Protein AF-A0AAU5KQ13-F1 (afdb_monomer_lite)

Foldseek 3Di:
DADPADAFGKDKDKDWPLPCPPVVQVVLVVNPWDKDFPDKDKDFDDPVCVVCVVVCCVVVVDPPPDGITIIIIMMTTHHD

Structure (mmCIF, N/CA/C/O backbone):
data_AF-A0AAU5KQ13-F1
#
_entry.id   AF-A0AAU5KQ13-F1
#
loop_
_atom_site.group_PDB
_atom_site.id
_atom_site.type_symbol
_atom_site.label_atom_id
_atom_site.label_alt_id
_atom_site.label_comp_id
_atom_site.label_asym_id
_atom_site.label_entity_id
_atom_site.label_seq_id
_atom_site.pdbx_PDB_ins_code
_atom_site.Cartn_x
_atom_site.Cartn_y
_atom_site.Cartn_z
_atom_site.occupancy
_atom_site.B_iso_or_equiv
_atom_site.auth_seq_id
_atom_site.auth_comp_id
_atom_site.auth_asym_id
_atom_site.auth_atom_id
_atom_site.pdbx_PDB_model_num
ATOM 1 N N . MET A 1 1 ? -3.920 -10.125 15.965 1.00 67.00 1 MET A N 1
ATOM 2 C CA . MET A 1 1 ? -3.187 -8.942 16.473 1.00 67.00 1 MET A CA 1
ATOM 3 C C . MET A 1 1 ? -4.134 -7.748 16.419 1.00 67.00 1 MET A C 1
ATOM 5 O O . MET A 1 1 ? -4.860 -7.649 15.441 1.00 67.00 1 MET A O 1
ATOM 9 N N . ARG A 1 2 ? -4.201 -6.903 17.455 1.00 86.69 2 ARG A N 1
ATOM 10 C CA . ARG A 1 2 ? -5.140 -5.766 17.535 1.00 86.69 2 ARG A CA 1
ATOM 11 C C . ARG A 1 2 ? -4.366 -4.453 17.416 1.00 86.69 2 ARG A C 1
ATOM 13 O O . ARG A 1 2 ? -3.266 -4.358 17.955 1.00 86.69 2 ARG A O 1
ATOM 20 N N . ALA A 1 3 ? -4.908 -3.471 16.702 1.00 86.81 3 ALA A N 1
ATOM 21 C CA . ALA A 1 3 ? -4.261 -2.172 16.542 1.00 86.81 3 ALA A CA 1
ATOM 22 C C . ALA A 1 3 ? -4.213 -1.413 17.881 1.00 86.81 3 ALA A C 1
ATOM 24 O O . ALA A 1 3 ? -5.194 -1.403 18.623 1.00 86.81 3 ALA A O 1
ATOM 25 N N . GLN A 1 4 ? -3.082 -0.761 18.170 1.00 95.12 4 GLN A N 1
ATOM 26 C CA . GLN A 1 4 ? -2.825 -0.038 19.429 1.00 95.12 4 GLN A CA 1
ATOM 27 C C . GLN A 1 4 ? -2.850 1.492 19.268 1.00 95.12 4 GLN A C 1
ATOM 29 O O . GLN A 1 4 ? -2.157 2.218 19.973 1.00 95.12 4 GLN A O 1
ATOM 34 N N . LEU A 1 5 ? -3.630 1.996 18.312 1.00 97.00 5 LEU A N 1
ATOM 35 C CA . LEU A 1 5 ? -3.816 3.437 18.120 1.00 97.00 5 LEU A CA 1
ATOM 36 C C . LEU A 1 5 ? -4.668 4.011 19.257 1.00 97.00 5 LEU A C 1
ATOM 38 O O . LEU A 1 5 ? -5.532 3.308 19.776 1.00 97.00 5 LEU A O 1
ATOM 42 N N . ALA A 1 6 ? -4.483 5.281 19.620 1.00 97.25 6 ALA A N 1
ATOM 43 C CA . ALA A 1 6 ? -5.441 5.999 20.467 1.00 97.25 6 ALA A CA 1
ATOM 44 C C . ALA A 1 6 ? -6.831 6.072 19.787 1.00 97.25 6 ALA A C 1
ATOM 46 O O . ALA A 1 6 ? -6.908 5.885 18.566 1.00 97.25 6 ALA A O 1
ATOM 47 N N . PRO A 1 7 ? -7.928 6.306 20.535 1.00 96.25 7 PRO A N 1
ATOM 48 C CA . PRO A 1 7 ? -9.221 6.650 19.939 1.00 96.25 7 PRO A CA 1
ATOM 49 C C . PRO A 1 7 ? -9.087 7.761 18.889 1.00 96.25 7 PRO A C 1
ATOM 51 O O . PRO A 1 7 ? -8.259 8.659 19.049 1.00 96.25 7 PRO A O 1
ATOM 54 N N . GLY A 1 8 ? -9.798 7.634 17.766 1.00 96.38 8 GLY A N 1
ATOM 55 C CA . GLY A 1 8 ? -9.672 8.542 16.615 1.00 96.38 8 GLY A CA 1
ATOM 56 C C . GLY A 1 8 ? -8.355 8.426 15.820 1.00 96.38 8 GLY A C 1
ATOM 57 O O . GLY A 1 8 ? -8.203 9.049 14.767 1.00 96.38 8 GLY A O 1
ATOM 58 N N . GLY A 1 9 ? -7.395 7.614 16.276 1.00 97.88 9 GLY A N 1
ATOM 59 C CA . GLY A 1 9 ? -6.088 7.449 15.642 1.00 97.88 9 GLY A CA 1
ATOM 60 C C . GLY A 1 9 ? -6.157 6.833 14.240 1.00 97.88 9 GLY A C 1
ATOM 61 O O . GLY A 1 9 ? -7.015 5.996 13.941 1.00 97.88 9 GLY A O 1
ATOM 62 N N . VAL A 1 10 ? -5.211 7.227 13.380 1.00 98.06 10 VAL A N 1
ATOM 63 C CA . VAL A 1 10 ? -5.179 6.859 11.955 1.00 98.06 10 VAL A CA 1
ATOM 64 C C . VAL A 1 10 ? -3.893 6.111 11.598 1.00 98.06 10 VAL A C 1
ATOM 66 O O . VAL A 1 10 ? -2.793 6.563 11.901 1.00 98.06 10 VAL A O 1
ATOM 69 N N . LEU A 1 11 ? -4.043 4.988 10.897 1.00 97.62 11 LEU A N 1
ATOM 70 C CA . LEU A 1 11 ? -2.990 4.280 10.173 1.00 97.62 11 LEU A CA 1
ATOM 71 C C . LEU A 1 11 ? -3.040 4.683 8.696 1.00 97.62 11 LEU A C 1
ATOM 73 O O . LEU A 1 11 ? -4.097 4.589 8.071 1.00 97.62 11 LEU A O 1
ATOM 77 N N . LEU A 1 12 ? -1.891 5.052 8.132 1.00 97.94 12 LEU A N 1
ATOM 78 C CA . LEU A 1 12 ? -1.689 5.180 6.690 1.00 97.94 12 LEU A CA 1
ATOM 79 C C . LEU A 1 12 ? -0.594 4.203 6.270 1.00 97.94 12 LEU A C 1
ATOM 81 O O . LEU A 1 12 ? 0.554 4.337 6.689 1.00 97.94 12 LEU A O 1
ATOM 85 N N . LEU A 1 13 ? -0.956 3.219 5.456 1.00 96.25 13 LEU A N 1
ATOM 86 C CA . LEU A 1 13 ? -0.042 2.205 4.950 1.00 96.25 13 LEU A CA 1
ATOM 87 C C . LEU A 1 13 ? 0.107 2.368 3.438 1.00 96.25 13 LEU A C 1
ATOM 89 O O . LEU A 1 13 ? -0.848 2.147 2.694 1.00 96.25 13 LEU A O 1
ATOM 93 N N . VAL A 1 14 ? 1.307 2.737 2.990 1.00 95.50 14 VAL A N 1
ATOM 94 C CA . VAL A 1 14 ? 1.663 2.708 1.566 1.00 95.50 14 VAL A CA 1
ATOM 95 C C . VAL A 1 14 ? 1.968 1.268 1.183 1.00 95.50 14 VAL A C 1
ATOM 97 O O . VAL A 1 14 ? 2.785 0.607 1.823 1.00 95.50 14 VAL A O 1
ATOM 100 N N . HIS A 1 15 ? 1.307 0.783 0.143 1.00 94.31 15 HIS A N 1
ATOM 101 C CA . HIS A 1 15 ? 1.374 -0.608 -0.256 1.00 94.31 15 HIS A CA 1
ATOM 102 C C . HIS A 1 15 ? 1.519 -0.740 -1.769 1.00 94.31 15 HIS A C 1
ATOM 104 O O . HIS A 1 15 ? 0.882 -0.005 -2.522 1.00 94.31 15 HIS A O 1
ATOM 110 N N . SER A 1 16 ? 2.351 -1.677 -2.224 1.00 90.88 16 SER A N 1
ATOM 111 C CA . SER A 1 16 ? 2.402 -2.022 -3.644 1.00 90.88 16 SER A CA 1
ATOM 112 C C . SER A 1 16 ? 1.197 -2.889 -3.984 1.00 90.88 16 SER A C 1
ATOM 114 O O . SER A 1 16 ? 0.864 -3.814 -3.245 1.00 90.88 16 SER A O 1
ATOM 116 N N . SER A 1 17 ? 0.579 -2.640 -5.135 1.00 84.31 17 SER A N 1
ATOM 117 C CA . SER A 1 17 ? -0.474 -3.501 -5.698 1.00 84.31 17 SER A CA 1
ATOM 118 C C . SER A 1 17 ? -0.057 -4.968 -5.843 1.00 84.31 17 SER A C 1
ATOM 120 O O . SER A 1 17 ? -0.906 -5.852 -5.852 1.00 84.31 17 SER A O 1
ATOM 122 N N . ARG A 1 18 ? 1.251 -5.246 -5.883 1.00 83.56 18 ARG A N 1
ATOM 123 C CA . ARG A 1 18 ? 1.816 -6.602 -5.945 1.00 83.56 18 ARG A CA 1
ATOM 124 C C . ARG A 1 18 ? 1.785 -7.363 -4.618 1.00 83.56 18 ARG A C 1
ATOM 126 O O . ARG A 1 18 ? 2.145 -8.533 -4.596 1.00 83.56 18 ARG A O 1
ATOM 133 N N . CYS A 1 19 ? 1.410 -6.718 -3.517 1.00 86.31 19 CYS A N 1
ATOM 134 C CA . CYS A 1 19 ? 1.504 -7.299 -2.180 1.00 86.31 19 CYS A CA 1
ATOM 135 C C . CYS A 1 19 ? 0.172 -7.831 -1.614 1.00 86.31 19 CYS A C 1
ATOM 137 O O . CYS A 1 19 ? 0.142 -8.198 -0.444 1.00 86.31 19 CYS A O 1
ATOM 139 N N . GLY A 1 20 ? -0.899 -7.886 -2.415 1.00 90.69 20 GLY A N 1
ATOM 140 C CA . GLY A 1 20 ? -2.225 -8.328 -1.959 1.00 90.69 20 GLY A CA 1
ATOM 141 C C . GLY A 1 20 ? -2.965 -7.221 -1.205 1.00 90.69 20 GLY A C 1
ATOM 142 O O . GLY A 1 20 ? -2.903 -7.113 0.022 1.00 90.69 20 GLY A O 1
ATOM 143 N N . ILE A 1 21 ? -3.631 -6.330 -1.947 1.00 94.38 21 ILE A N 1
ATOM 144 C CA . ILE A 1 21 ? -4.310 -5.165 -1.358 1.00 94.38 21 ILE A CA 1
ATOM 145 C C . ILE A 1 21 ? -5.492 -5.622 -0.503 1.00 94.38 21 ILE A C 1
ATOM 147 O O . ILE A 1 21 ? -5.694 -5.107 0.600 1.00 94.38 21 ILE A O 1
ATOM 151 N N . GLU A 1 22 ? -6.277 -6.565 -1.010 1.00 95.19 22 GLU A N 1
ATOM 152 C CA . GLU A 1 22 ? -7.480 -7.079 -0.368 1.00 95.19 22 GLU A CA 1
ATOM 153 C C . GLU A 1 22 ? -7.147 -7.790 0.947 1.00 95.19 22 GLU A C 1
ATOM 155 O O . GLU A 1 22 ? -7.767 -7.491 1.973 1.00 95.19 22 GLU A O 1
ATOM 160 N N . GLU A 1 23 ? -6.123 -8.645 0.946 1.00 96.25 23 GLU A N 1
ATOM 161 C CA . GLU A 1 23 ? -5.623 -9.358 2.120 1.00 96.25 23 GLU A CA 1
ATOM 162 C C . GLU A 1 23 ? -5.114 -8.378 3.178 1.00 96.25 23 GLU A C 1
ATOM 164 O O . GLU A 1 23 ? -5.487 -8.470 4.352 1.00 96.25 23 GLU A O 1
ATOM 169 N N . SER A 1 24 ? -4.335 -7.376 2.767 1.00 95.75 24 SER A N 1
ATOM 170 C CA . SER A 1 24 ? -3.864 -6.321 3.664 1.00 95.75 24 SER A CA 1
ATOM 171 C C . SER A 1 24 ? -5.017 -5.503 4.244 1.00 95.75 24 SER A C 1
ATOM 173 O O . SER A 1 24 ? -5.062 -5.257 5.450 1.00 95.75 24 SER A O 1
ATOM 175 N N . CYS A 1 25 ? -6.009 -5.131 3.433 1.00 97.00 25 CYS A N 1
ATOM 176 C CA . CYS A 1 25 ? -7.201 -4.448 3.929 1.00 97.00 25 CYS A CA 1
ATOM 177 C C . CYS A 1 25 ? -7.971 -5.316 4.931 1.00 97.00 25 CYS A C 1
ATOM 179 O O . CYS A 1 25 ? -8.445 -4.814 5.949 1.00 97.00 25 CYS A O 1
ATOM 181 N N . GLN A 1 26 ? -8.106 -6.615 4.665 1.00 97.56 26 GLN A N 1
ATOM 182 C CA . GLN A 1 26 ? -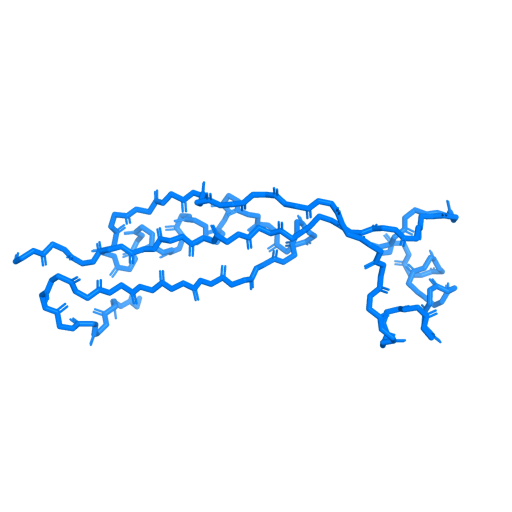8.754 -7.549 5.578 1.00 97.56 26 GLN A CA 1
ATOM 183 C C . GLN A 1 26 ? -7.992 -7.661 6.900 1.00 97.56 26 GLN A C 1
ATOM 185 O O . GLN A 1 26 ? -8.620 -7.585 7.956 1.00 97.56 26 GLN A O 1
ATOM 190 N N . ALA A 1 27 ? -6.663 -7.764 6.867 1.00 96.56 27 ALA A N 1
ATOM 191 C CA . ALA A 1 27 ? -5.836 -7.806 8.068 1.00 96.56 27 ALA A CA 1
ATOM 192 C C . ALA A 1 27 ? -5.999 -6.532 8.918 1.00 96.56 27 ALA A C 1
ATOM 194 O O . ALA A 1 27 ? -6.164 -6.610 10.137 1.00 96.56 27 ALA A O 1
ATOM 195 N N . VAL A 1 28 ? -6.040 -5.355 8.284 1.00 97.06 28 VAL A N 1
ATOM 196 C CA . VAL A 1 28 ? -6.261 -4.070 8.974 1.00 97.06 28 VAL A CA 1
ATOM 197 C C . VAL A 1 28 ? -7.669 -4.000 9.589 1.00 97.06 28 VAL A C 1
ATOM 199 O O . VAL A 1 28 ? -7.817 -3.561 10.734 1.00 97.06 28 VAL A O 1
ATOM 202 N N . ARG A 1 29 ? -8.700 -4.518 8.903 1.00 97.56 29 ARG A N 1
ATOM 203 C CA . ARG A 1 29 ? -10.058 -4.645 9.472 1.00 97.56 29 ARG A CA 1
ATOM 204 C C . ARG A 1 29 ? -10.093 -5.592 10.664 1.00 97.56 29 ARG A C 1
ATOM 206 O O . ARG A 1 29 ? -10.655 -5.245 11.699 1.00 97.56 29 ARG A O 1
ATOM 213 N N . GLN A 1 30 ? -9.463 -6.758 10.547 1.00 97.75 30 GLN A N 1
ATOM 214 C CA . GLN A 1 30 ? -9.365 -7.743 11.628 1.00 97.75 30 GLN A CA 1
ATOM 215 C C . GLN A 1 30 ? -8.599 -7.198 12.842 1.00 97.75 30 GLN A C 1
ATOM 217 O O . GLN A 1 30 ? -8.885 -7.584 13.974 1.00 97.75 30 GLN A O 1
ATOM 222 N N . ALA A 1 31 ? -7.679 -6.251 12.635 1.00 96.88 31 ALA A N 1
ATOM 223 C CA . ALA A 1 31 ? -7.007 -5.533 13.714 1.00 96.88 31 ALA A CA 1
ATOM 224 C C . ALA A 1 31 ? -7.909 -4.513 14.445 1.00 96.88 31 ALA A C 1
ATOM 226 O O . ALA A 1 31 ? -7.481 -3.942 15.451 1.00 96.88 31 ALA A O 1
A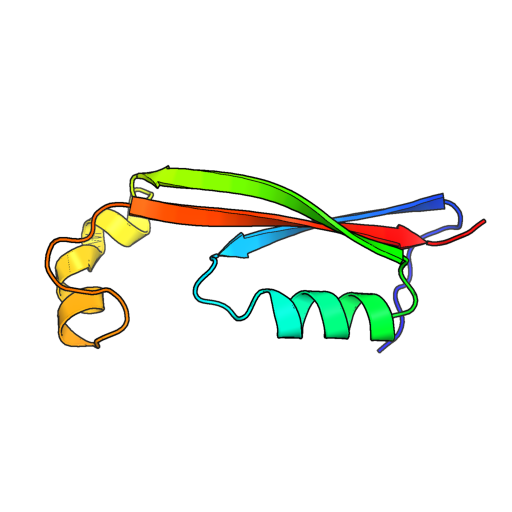TOM 227 N N . GLY A 1 32 ? -9.151 -4.310 13.988 1.00 96.81 32 GLY A N 1
ATOM 228 C CA . GLY A 1 32 ? -10.158 -3.460 14.626 1.00 96.81 32 GLY A CA 1
ATOM 229 C C . GLY A 1 32 ? -10.242 -2.036 14.072 1.00 96.81 32 GLY A C 1
ATOM 230 O O . GLY A 1 32 ? -10.732 -1.153 14.774 1.00 96.81 32 GLY A O 1
ATOM 231 N N . LEU A 1 33 ? -9.755 -1.792 12.851 1.00 98.12 33 LEU A N 1
ATOM 232 C CA . LEU A 1 33 ? -9.785 -0.472 12.215 1.00 98.12 33 LEU A CA 1
ATOM 233 C C . LEU A 1 33 ? -10.820 -0.415 11.083 1.00 98.12 33 LEU A 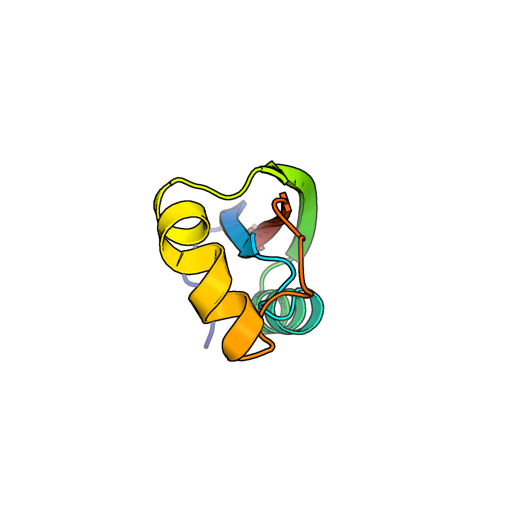C 1
ATOM 235 O O . LEU A 1 33 ? -10.919 -1.324 10.253 1.00 98.12 33 LEU A O 1
ATOM 239 N N . ARG A 1 34 ? -11.557 0.697 10.983 1.00 98.00 34 ARG A N 1
ATOM 240 C CA . ARG A 1 34 ? -12.362 0.996 9.788 1.00 98.00 34 ARG A CA 1
ATOM 241 C C . ARG A 1 34 ? -11.410 1.273 8.632 1.00 98.00 34 ARG A C 1
ATOM 243 O O . ARG A 1 34 ? -10.586 2.173 8.746 1.00 98.00 34 ARG A O 1
ATOM 250 N N . THR A 1 35 ? -11.502 0.482 7.566 1.00 98.31 35 THR A N 1
ATOM 251 C CA . THR A 1 35 ? -10.444 0.400 6.548 1.00 98.31 35 THR A CA 1
ATOM 252 C C . THR A 1 35 ? -10.954 0.687 5.144 1.00 98.31 35 THR A C 1
ATOM 254 O O . THR A 1 35 ? -11.906 0.045 4.689 1.00 98.31 35 THR A O 1
ATOM 257 N N . GLU A 1 36 ? -10.252 1.569 4.440 1.00 97.81 36 GLU A N 1
ATOM 258 C CA . GLU A 1 36 ? -10.487 1.936 3.043 1.00 97.81 36 GLU A CA 1
ATOM 259 C C . GLU A 1 36 ? -9.167 2.054 2.266 1.00 97.81 36 GLU A C 1
ATOM 261 O O . GLU A 1 36 ? -8.103 2.262 2.851 1.00 97.81 36 GLU A O 1
ATOM 266 N N . VAL A 1 37 ? -9.231 1.958 0.937 1.00 97.69 37 VAL A N 1
ATOM 267 C CA . VAL A 1 37 ? -8.127 2.38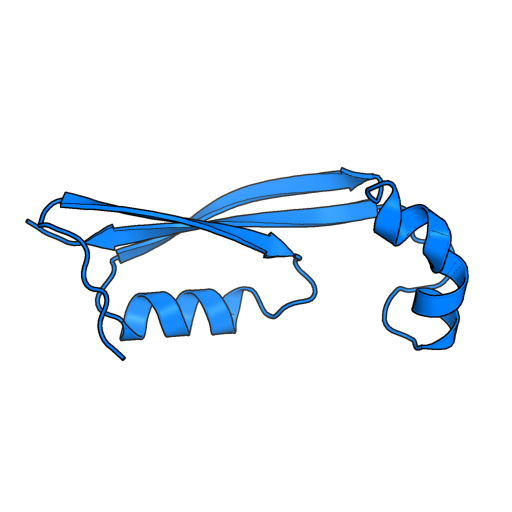7 0.068 1.00 97.69 37 VAL A CA 1
ATOM 268 C C . VAL A 1 37 ? -8.345 3.864 -0.243 1.00 97.69 37 VAL A C 1
ATOM 270 O O . VAL A 1 37 ? -9.206 4.208 -1.046 1.00 97.69 37 VAL A O 1
ATOM 273 N N . ALA A 1 38 ? -7.579 4.735 0.409 1.00 97.94 38 ALA A N 1
ATOM 274 C CA . ALA A 1 38 ? -7.737 6.183 0.297 1.00 97.94 38 ALA A CA 1
ATOM 275 C C . ALA A 1 38 ? -7.165 6.740 -1.015 1.00 97.94 38 ALA A C 1
ATOM 277 O O . ALA A 1 38 ? -7.660 7.733 -1.542 1.00 97.94 38 ALA A O 1
ATOM 278 N N . VAL A 1 39 ? -6.106 6.120 -1.544 1.00 97.56 39 VAL A N 1
ATOM 279 C CA . VAL A 1 39 ? -5.428 6.571 -2.767 1.00 97.56 39 VAL A CA 1
ATOM 280 C C . VAL A 1 39 ? -4.978 5.368 -3.585 1.00 97.56 39 VAL A C 1
ATOM 282 O O . VAL A 1 39 ? -4.477 4.397 -3.024 1.00 97.56 39 VAL A O 1
ATOM 285 N N . ARG A 1 40 ? -5.096 5.471 -4.914 1.00 96.94 40 ARG A N 1
ATOM 286 C CA . ARG A 1 40 ? -4.402 4.619 -5.889 1.00 96.94 40 ARG A CA 1
ATOM 287 C C . ARG A 1 40 ? -3.636 5.489 -6.879 1.00 96.94 40 ARG A C 1
ATOM 289 O O . ARG A 1 40 ? -4.177 6.476 -7.398 1.00 96.94 40 ARG A O 1
ATOM 296 N N . ARG A 1 41 ? -2.374 5.152 -7.132 1.00 96.56 41 ARG A N 1
ATOM 297 C CA . ARG A 1 41 ? -1.512 5.882 -8.064 1.00 96.56 41 ARG A CA 1
ATOM 298 C C . ARG A 1 41 ? -0.614 4.935 -8.833 1.00 96.56 41 ARG A C 1
ATOM 300 O O . ARG A 1 41 ? 0.157 4.192 -8.239 1.00 96.56 41 ARG A O 1
ATOM 307 N N . ARG A 1 42 ? -0.671 5.042 -10.159 1.00 95.56 42 ARG A N 1
ATOM 308 C CA . ARG A 1 42 ? 0.319 4.451 -11.054 1.00 95.56 42 ARG A CA 1
ATOM 309 C C . ARG A 1 42 ? 1.497 5.410 -11.183 1.00 95.56 42 ARG A C 1
ATOM 311 O O . ARG A 1 42 ? 1.305 6.554 -11.588 1.00 95.56 42 ARG A O 1
ATOM 318 N N . ILE A 1 43 ? 2.688 4.950 -10.831 1.00 94.50 43 ILE A N 1
ATOM 319 C CA . ILE A 1 43 ? 3.928 5.728 -10.855 1.00 94.50 43 ILE A CA 1
ATOM 320 C C . ILE A 1 43 ? 5.027 4.947 -11.580 1.00 94.50 43 ILE A C 1
ATOM 322 O O . ILE A 1 43 ? 4.921 3.723 -11.700 1.00 94.50 43 ILE A O 1
ATOM 326 N N . PRO A 1 44 ? 6.079 5.613 -12.079 1.00 95.19 44 PRO A N 1
ATOM 327 C CA . PRO A 1 44 ? 7.279 4.922 -12.527 1.00 95.19 44 PRO A CA 1
ATOM 328 C C . PRO A 1 44 ? 7.902 4.124 -11.382 1.00 95.19 44 PRO A C 1
ATOM 330 O O . PRO A 1 44 ? 7.754 4.482 -10.212 1.00 95.19 44 PRO A O 1
ATOM 333 N N . PHE A 1 45 ? 8.637 3.069 -11.717 1.00 92.75 45 PHE A N 1
ATOM 334 C CA . PHE A 1 45 ? 9.470 2.379 -10.740 1.00 92.75 45 PHE A CA 1
ATOM 335 C C . PHE A 1 45 ? 10.439 3.335 -10.048 1.00 92.75 45 PHE A C 1
ATOM 337 O O . PHE A 1 45 ? 11.119 4.139 -10.687 1.00 92.75 45 PHE A O 1
ATOM 344 N N . GLY A 1 46 ? 10.550 3.196 -8.727 1.00 91.00 46 GLY A N 1
ATOM 345 C CA . GLY A 1 46 ? 11.578 3.893 -7.963 1.00 91.00 46 GLY A CA 1
ATOM 346 C C . GLY A 1 46 ? 12.999 3.456 -8.358 1.00 91.00 46 GLY A C 1
ATOM 347 O O . GLY A 1 46 ? 13.169 2.438 -9.039 1.00 91.00 46 GLY A O 1
ATOM 348 N N . PRO A 1 47 ? 14.045 4.169 -7.899 1.00 93.25 47 PRO A N 1
ATOM 349 C CA . PRO A 1 47 ? 15.434 3.889 -8.277 1.00 93.25 47 PRO A CA 1
ATOM 350 C C . PRO A 1 47 ? 15.864 2.445 -7.997 1.00 93.25 47 PRO A C 1
ATOM 352 O O . PRO A 1 47 ? 16.519 1.815 -8.823 1.00 93.25 47 PRO A O 1
ATOM 355 N N . LEU A 1 48 ? 15.435 1.896 -6.856 1.00 90.00 48 LEU A N 1
ATOM 356 C CA . LEU A 1 48 ? 15.771 0.533 -6.450 1.00 90.00 48 LEU A CA 1
ATOM 357 C C . LEU A 1 48 ? 15.134 -0.527 -7.357 1.00 90.00 48 LEU A C 1
ATOM 359 O O . LEU A 1 48 ? 15.794 -1.499 -7.718 1.00 90.00 48 LEU A O 1
ATOM 363 N N . VAL A 1 49 ? 13.858 -0.349 -7.711 1.00 89.75 49 VAL A N 1
ATOM 364 C CA . VAL A 1 49 ? 13.137 -1.295 -8.575 1.00 89.75 49 VAL A CA 1
ATOM 365 C C . VAL A 1 49 ? 13.645 -1.177 -10.008 1.00 89.75 49 VAL A C 1
ATOM 367 O O . VAL A 1 49 ? 13.899 -2.191 -10.647 1.00 89.75 49 VAL A O 1
ATOM 370 N N . SER A 1 50 ? 13.891 0.048 -10.480 1.00 93.62 50 SER A N 1
ATOM 371 C CA . SER A 1 50 ? 14.459 0.313 -11.805 1.00 93.62 50 SER A CA 1
ATOM 372 C C . SER A 1 50 ? 15.829 -0.342 -11.993 1.00 93.62 50 SER A C 1
ATOM 374 O O . SER A 1 50 ? 16.054 -0.988 -13.010 1.00 93.62 50 SER A O 1
ATOM 376 N N . ALA A 1 51 ? 16.717 -0.262 -10.994 1.00 95.06 51 ALA A N 1
ATOM 377 C CA . ALA A 1 51 ? 18.047 -0.878 -11.044 1.00 95.06 51 ALA A CA 1
ATOM 378 C C . ALA A 1 51 ? 18.029 -2.420 -11.078 1.00 95.06 51 ALA A C 1
ATOM 380 O O . ALA A 1 51 ? 19.062 -3.040 -11.314 1.00 95.06 51 ALA A O 1
ATOM 381 N N . ARG A 1 52 ? 16.877 -3.044 -10.801 1.00 94.25 52 ARG A N 1
ATOM 382 C CA . ARG A 1 52 ? 16.693 -4.503 -10.764 1.00 94.25 52 ARG A CA 1
ATOM 383 C C . ARG A 1 52 ? 15.538 -4.965 -11.652 1.00 94.25 52 ARG A C 1
ATOM 385 O O . ARG A 1 52 ? 15.027 -6.061 -11.438 1.00 94.25 52 ARG A O 1
ATOM 392 N N . ALA A 1 53 ? 15.103 -4.141 -12.608 1.00 92.31 53 ALA A N 1
ATOM 393 C CA . ALA A 1 53 ? 13.918 -4.421 -13.416 1.00 92.31 53 ALA A CA 1
ATOM 394 C C . ALA A 1 53 ? 14.027 -5.779 -14.124 1.00 92.31 53 ALA A C 1
ATOM 396 O O . ALA A 1 53 ? 13.133 -6.606 -13.975 1.00 92.31 53 ALA A O 1
ATOM 397 N N . ASP A 1 54 ? 15.162 -6.044 -14.771 1.00 93.62 54 ASP A N 1
ATOM 398 C CA . ASP A 1 54 ? 15.403 -7.300 -15.488 1.00 93.62 54 ASP A CA 1
ATOM 399 C C . ASP A 1 54 ? 15.386 -8.506 -14.534 1.00 93.62 54 ASP A C 1
ATOM 401 O O . ASP A 1 54 ? 14.749 -9.514 -14.816 1.00 93.62 54 ASP A O 1
ATOM 405 N N . TRP A 1 55 ? 15.958 -8.375 -13.331 1.00 94.56 55 TRP A N 1
ATOM 406 C CA . TRP A 1 55 ? 15.890 -9.424 -12.305 1.00 94.56 55 TRP A CA 1
ATOM 407 C C . TRP A 1 55 ? 14.449 -9.710 -11.852 1.00 94.56 55 TRP A C 1
ATOM 409 O O . TRP A 1 55 ? 14.076 -10.863 -11.637 1.00 94.56 55 TRP A O 1
ATOM 419 N N . PHE A 1 56 ? 13.615 -8.675 -11.696 1.00 91.69 56 PHE A N 1
ATOM 420 C CA . PHE A 1 56 ? 12.198 -8.856 -11.366 1.00 91.69 56 PHE A CA 1
ATOM 421 C C . PHE A 1 56 ? 11.420 -9.521 -12.511 1.00 91.69 56 PHE A C 1
ATOM 423 O O . PHE A 1 56 ? 10.523 -10.320 -12.233 1.00 91.69 56 PHE A O 1
ATOM 430 N N . GLU A 1 57 ? 11.762 -9.220 -13.766 1.00 94.06 57 GLU A N 1
ATOM 431 C CA . GLU A 1 57 ? 11.195 -9.872 -14.953 1.00 94.06 57 GLU A CA 1
ATOM 432 C C . GLU A 1 57 ? 11.592 -11.350 -15.031 1.00 94.06 57 GLU A C 1
ATOM 434 O O . GLU A 1 57 ? 10.722 -12.212 -15.141 1.00 94.06 57 GLU A O 1
ATOM 439 N N . GLU A 1 58 ? 12.881 -11.664 -14.871 1.00 95.25 58 GLU A N 1
ATOM 440 C CA . GLU A 1 58 ? 13.408 -13.037 -14.848 1.00 95.25 58 GLU A CA 1
ATOM 441 C C . GLU A 1 58 ? 12.765 -13.893 -13.749 1.00 95.25 58 GLU A C 1
ATOM 443 O O . GLU A 1 58 ? 12.557 -15.095 -13.916 1.00 95.25 58 GLU A O 1
ATOM 448 N N . ARG A 1 59 ? 12.426 -13.277 -12.611 1.00 93.88 59 ARG A N 1
ATOM 449 C CA . ARG A 1 59 ? 11.743 -13.935 -11.485 1.00 93.88 59 ARG A CA 1
ATOM 450 C C . ARG A 1 59 ? 10.225 -14.020 -11.655 1.00 93.88 59 ARG A C 1
ATOM 452 O O . ARG A 1 59 ? 9.563 -14.559 -10.771 1.00 93.88 59 ARG A O 1
ATOM 459 N N . GLY A 1 60 ? 9.665 -13.469 -12.733 1.00 90.94 60 GLY A N 1
ATOM 460 C CA . GLY A 1 60 ? 8.220 -13.419 -12.971 1.00 90.94 60 GLY A CA 1
ATOM 461 C C . GLY A 1 60 ? 7.455 -12.520 -11.993 1.00 90.94 60 GLY A C 1
ATOM 462 O O . GLY A 1 60 ? 6.236 -12.621 -11.883 1.00 90.94 60 GLY A O 1
ATOM 463 N N . LEU A 1 61 ? 8.150 -11.638 -11.268 1.00 88.06 61 LEU A N 1
ATOM 464 C CA . LEU A 1 61 ? 7.556 -10.707 -10.300 1.00 88.06 61 LEU A CA 1
ATOM 465 C C . LEU A 1 61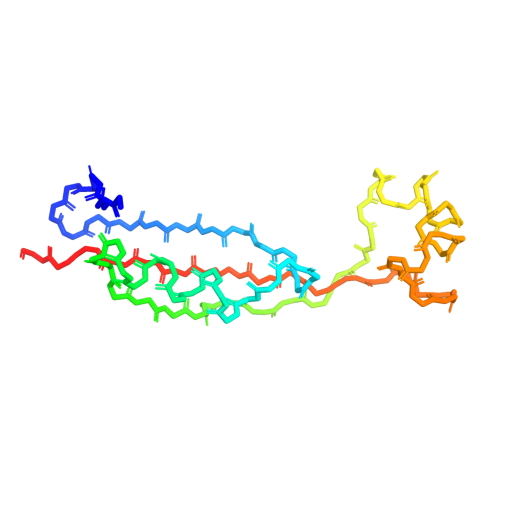 ? 6.985 -9.453 -10.984 1.00 88.06 61 LEU A C 1
ATOM 467 O O . LEU A 1 61 ? 6.161 -8.730 -10.417 1.00 88.06 61 LEU A O 1
ATOM 471 N N . VAL A 1 62 ? 7.436 -9.184 -12.209 1.00 89.50 62 VAL A N 1
ATOM 472 C CA . VAL A 1 62 ? 6.985 -8.101 -13.082 1.00 89.50 62 VAL A CA 1
ATOM 473 C C . VAL A 1 62 ? 6.905 -8.649 -14.509 1.00 89.50 62 VAL A C 1
ATOM 475 O O . VAL A 1 62 ? 7.769 -9.411 -14.925 1.00 89.50 62 VAL A O 1
ATOM 478 N N . ALA A 1 63 ? 5.868 -8.281 -15.266 1.00 90.69 63 ALA A N 1
ATOM 479 C CA . ALA A 1 63 ? 5.781 -8.670 -16.673 1.00 90.69 63 ALA A CA 1
ATOM 480 C C . ALA A 1 63 ? 6.866 -7.960 -17.512 1.00 90.69 63 ALA A C 1
ATOM 482 O O . ALA A 1 63 ? 7.155 -6.789 -17.235 1.00 90.69 63 ALA A O 1
ATOM 483 N N . PRO A 1 64 ? 7.418 -8.608 -18.554 1.00 92.94 64 PRO A N 1
ATOM 484 C CA . PRO A 1 64 ? 8.464 -8.016 -19.380 1.00 92.94 64 PRO A CA 1
ATOM 485 C C . PRO A 1 64 ? 8.120 -6.614 -19.897 1.00 92.94 64 PRO A C 1
ATOM 487 O O . PRO A 1 64 ? 7.007 -6.367 -20.368 1.00 92.94 64 PRO A O 1
ATOM 490 N N . GLY A 1 65 ? 9.065 -5.678 -19.780 1.00 91.69 65 GLY A N 1
ATOM 491 C CA . GLY A 1 65 ? 8.912 -4.297 -20.253 1.00 91.69 65 GLY A CA 1
ATOM 492 C C . GLY A 1 65 ? 8.040 -3.383 -19.379 1.00 91.69 65 GLY A C 1
ATOM 493 O O . GLY A 1 65 ? 7.937 -2.183 -19.651 1.00 91.69 65 GLY A O 1
ATOM 494 N N . VAL A 1 66 ? 7.434 -3.878 -18.294 1.00 92.19 66 VAL A N 1
ATOM 495 C CA . VAL A 1 66 ? 6.706 -3.017 -17.348 1.00 92.19 66 VAL A CA 1
ATOM 496 C C . VAL A 1 66 ? 7.696 -2.157 -16.564 1.00 92.19 66 VAL A C 1
ATOM 498 O O . VAL A 1 66 ? 8.609 -2.666 -15.927 1.00 92.19 66 VAL A O 1
ATOM 501 N N . ARG A 1 67 ? 7.510 -0.832 -16.581 1.00 93.94 67 ARG A N 1
ATOM 502 C CA . ARG A 1 67 ? 8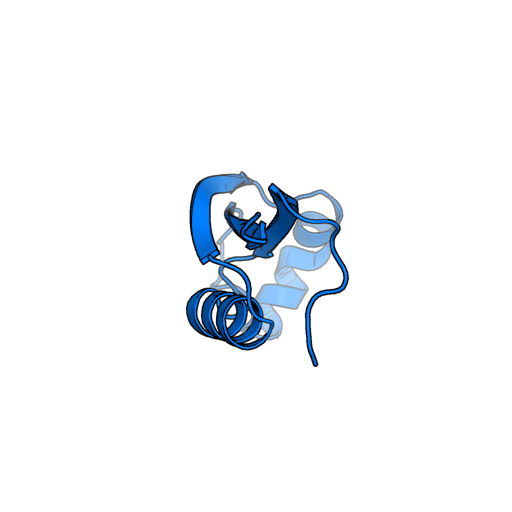.350 0.145 -15.845 1.00 93.94 67 ARG A CA 1
ATOM 503 C C . ARG A 1 67 ? 7.566 1.022 -14.869 1.00 93.94 67 ARG A C 1
ATOM 505 O O . ARG A 1 67 ? 8.047 2.054 -14.412 1.00 93.94 67 ARG A O 1
ATOM 512 N N . HIS A 1 68 ? 6.331 0.621 -14.589 1.00 93.88 68 HIS A N 1
ATOM 513 C CA . HIS A 1 68 ? 5.428 1.325 -13.694 1.00 93.88 68 HIS A CA 1
ATOM 514 C C . HIS A 1 68 ? 4.879 0.364 -12.646 1.00 93.88 68 HIS A C 1
ATOM 516 O O . HIS A 1 68 ? 4.690 -0.832 -12.890 1.00 93.88 68 HIS A O 1
ATOM 522 N N . GLU A 1 69 ? 4.572 0.902 -11.480 1.00 92.69 69 GLU A N 1
ATOM 523 C CA . GLU A 1 69 ? 3.845 0.208 -10.434 1.00 92.69 69 GLU A CA 1
ATOM 524 C C . GLU A 1 69 ? 2.611 0.985 -10.022 1.00 92.69 69 GLU A C 1
ATOM 526 O O . GLU A 1 69 ? 2.537 2.197 -10.202 1.00 92.69 69 GLU A O 1
ATOM 531 N N . GLU A 1 70 ? 1.635 0.276 -9.468 1.00 93.94 70 GLU A N 1
ATOM 532 C CA . GLU A 1 70 ? 0.561 0.919 -8.732 1.00 93.94 70 GLU A CA 1
ATOM 533 C C . GLU A 1 70 ? 0.864 0.831 -7.238 1.00 93.94 70 GLU A C 1
ATOM 535 O O . GLU A 1 70 ? 1.041 -0.266 -6.698 1.00 93.94 70 GLU A O 1
ATOM 540 N N . LEU A 1 71 ? 0.912 1.996 -6.597 1.00 95.38 71 LEU A N 1
ATOM 541 C CA . LEU A 1 71 ? 0.911 2.142 -5.152 1.00 95.38 71 LEU A CA 1
ATOM 542 C C . LEU A 1 71 ? -0.486 2.515 -4.677 1.00 95.38 71 LEU A C 1
ATOM 544 O O . LEU A 1 71 ? -1.185 3.331 -5.290 1.00 95.38 71 LEU A O 1
ATOM 548 N N . VAL A 1 72 ? -0.861 1.957 -3.537 1.00 97.12 72 VAL A N 1
ATOM 549 C CA . VAL A 1 72 ? -2.100 2.275 -2.846 1.00 97.12 72 VAL A CA 1
ATOM 550 C C . VAL A 1 72 ? -1.814 2.749 -1.432 1.00 97.12 72 VAL A C 1
ATOM 552 O O . VAL A 1 72 ? -0.839 2.334 -0.811 1.00 97.12 72 VAL A O 1
ATOM 555 N N . VAL A 1 73 ? -2.674 3.617 -0.912 1.00 97.94 73 VAL A N 1
ATOM 556 C CA . VAL A 1 73 ? -2.667 3.988 0.505 1.00 97.94 73 VAL A CA 1
ATOM 557 C C . VAL A 1 73 ? -3.869 3.337 1.159 1.00 97.94 73 VAL A C 1
ATOM 559 O O . VAL A 1 73 ? -5.008 3.716 0.885 1.00 97.94 73 VAL A O 1
ATOM 562 N N . ILE A 1 74 ? -3.615 2.362 2.025 1.00 98.12 74 ILE A N 1
ATOM 563 C CA . ILE A 1 74 ? -4.634 1.779 2.892 1.00 98.12 74 ILE A CA 1
ATOM 564 C C . ILE A 1 74 ? -4.734 2.668 4.127 1.00 98.12 74 ILE A C 1
ATOM 566 O O . ILE A 1 74 ? -3.746 2.900 4.826 1.00 98.12 74 ILE A O 1
ATOM 570 N N . ARG A 1 75 ? -5.936 3.171 4.389 1.00 98.31 75 ARG A N 1
ATOM 571 C CA . ARG A 1 75 ? -6.244 4.004 5.544 1.00 98.31 75 ARG A CA 1
ATOM 572 C C . ARG A 1 75 ? -7.079 3.209 6.533 1.00 98.31 75 ARG A C 1
ATOM 574 O O . ARG A 1 75 ? -8.137 2.703 6.175 1.00 98.31 75 ARG A O 1
ATOM 581 N N . GLY A 1 76 ? -6.603 3.123 7.772 1.00 98.12 76 GLY A N 1
ATOM 582 C CA . GLY A 1 76 ? -7.306 2.505 8.895 1.00 98.12 76 GLY A CA 1
ATOM 583 C C . GLY A 1 76 ? -7.602 3.537 9.978 1.00 98.12 76 GLY A C 1
ATOM 584 O O . GLY A 1 76 ? -6.696 4.251 10.392 1.00 98.12 76 GLY A O 1
ATOM 585 N N . VAL A 1 77 ? -8.840 3.619 10.461 1.00 98.44 77 VAL A N 1
ATOM 586 C CA . VAL A 1 77 ? -9.233 4.543 11.537 1.00 98.44 77 VAL A CA 1
ATOM 587 C C . VAL A 1 77 ? -9.749 3.763 12.731 1.00 98.44 77 VAL A C 1
ATOM 589 O O . VAL A 1 77 ? -10.650 2.929 12.585 1.00 98.44 77 VAL A O 1
ATOM 592 N N . ARG A 1 78 ? -9.208 4.052 13.916 1.00 97.56 78 ARG A N 1
ATOM 593 C CA . ARG A 1 78 ? -9.776 3.562 15.170 1.00 97.56 78 ARG A CA 1
ATOM 594 C C . ARG A 1 78 ? -10.974 4.437 15.537 1.00 97.56 78 ARG A C 1
ATOM 596 O O . ARG A 1 78 ? -10.880 5.657 15.471 1.00 97.56 78 ARG A O 1
ATOM 603 N N . SER A 1 79 ? -12.099 3.818 15.883 1.00 92.69 79 SER A N 1
ATOM 604 C CA . SER A 1 79 ? -13.249 4.550 16.425 1.00 92.69 79 SER A CA 1
ATOM 605 C C . SER A 1 79 ? -12.882 5.286 17.719 1.00 92.69 79 SER A C 1
ATOM 607 O O . SER A 1 79 ? -11.903 4.922 18.378 1.00 92.69 79 SER A O 1
ATOM 609 N N . GLU A 1 80 ? -13.666 6.311 18.046 1.00 83.44 80 GLU A N 1
ATOM 610 C CA . GLU A 1 80 ? -13.669 6.962 19.365 1.00 83.44 80 GLU A CA 1
ATOM 611 C C . GLU A 1 80 ? -13.897 5.953 20.509 1.00 83.44 80 GLU A C 1
ATOM 613 O O . GLU A 1 80 ? -14.573 4.922 20.264 1.00 83.44 80 GLU A O 1
#

Sequence (80 aa):
MRAQLAPGGVLLLVHSSRCGIEESCQAVRQAGLRTEVAVRRRIPFGPLVSARADWFEERGLVAPGVRHEELVVIRGVRSE

Secondary structure (DSSP, 8-state):
----PPTT-EEEEEEEGGG-HHHHHHHHHHTT-EEEEEEEEEEEPPHHHHTTHHHHHHTTSS-TT--EEEEEEEEEE---

Radius of gyration: 15.46 Å; chains: 1; bounding box: 32×22×41 Å

pLDDT: mean 94.02, std 4.75, range [67.0, 98.44]